Protein AF-A0AAE0NWB4-F1 (afdb_monomer)

Organism: Sordaria brevicollis (NCBI:txid83679)

Structure (mmCIF, N/CA/C/O backbone):
data_AF-A0AAE0NWB4-F1
#
_entry.id   AF-A0AAE0NWB4-F1
#
loop_
_atom_site.group_PDB
_atom_site.id
_atom_site.type_symbol
_atom_site.label_atom_id
_atom_site.label_alt_id
_atom_site.label_comp_id
_atom_site.label_asym_id
_atom_site.label_entity_id
_atom_site.label_seq_id
_atom_site.pdbx_PDB_ins_code
_atom_site.Cartn_x
_atom_site.Cartn_y
_atom_site.Cartn_z
_atom_site.occupancy
_atom_site.B_iso_or_equiv
_atom_site.auth_seq_id
_atom_site.auth_comp_id
_atom_site.auth_asym_id
_atom_site.auth_atom_id
_atom_site.pdbx_PDB_model_num
ATOM 1 N N . MET A 1 1 ? -14.531 -2.945 20.713 1.00 52.50 1 MET A N 1
ATOM 2 C CA . MET A 1 1 ? -14.604 -1.926 19.641 1.00 52.50 1 MET A CA 1
ATOM 3 C C . MET A 1 1 ? -14.242 -2.533 18.294 1.00 52.50 1 MET A C 1
ATOM 5 O O . MET A 1 1 ? -15.159 -2.933 17.596 1.00 52.50 1 MET A O 1
ATOM 9 N N . ALA A 1 2 ? -12.961 -2.788 17.989 1.00 49.50 2 ALA A N 1
ATOM 10 C CA . ALA A 1 2 ? -12.588 -3.610 16.826 1.00 49.50 2 ALA A CA 1
ATOM 11 C C . ALA A 1 2 ? -13.182 -5.037 16.879 1.00 49.50 2 ALA A C 1
ATOM 13 O O . ALA A 1 2 ? -13.389 -5.663 15.852 1.00 49.50 2 ALA A O 1
ATOM 14 N N . SER A 1 3 ? -13.507 -5.540 18.077 1.00 52.91 3 SER A N 1
ATOM 15 C CA . SER A 1 3 ? -14.199 -6.819 18.296 1.00 52.91 3 SER A CA 1
ATOM 16 C C . SER A 1 3 ? -15.668 -6.876 17.879 1.00 52.91 3 SER A C 1
ATOM 18 O O . SER A 1 3 ? -16.227 -7.965 17.897 1.00 52.91 3 SER A O 1
ATOM 20 N N . GLN A 1 4 ? -16.290 -5.742 17.541 1.00 57.44 4 GLN A N 1
ATOM 21 C CA . GLN A 1 4 ? -17.668 -5.704 17.035 1.00 57.44 4 GLN A CA 1
ATOM 22 C C . GLN A 1 4 ? -17.743 -5.751 15.506 1.00 57.44 4 GLN A C 1
ATOM 24 O O . GLN A 1 4 ? -18.832 -5.856 14.951 1.00 57.44 4 GLN A O 1
ATOM 29 N N . LEU A 1 5 ? -16.597 -5.668 14.827 1.00 60.78 5 LEU A N 1
ATOM 30 C CA . LEU A 1 5 ? -16.512 -5.897 13.392 1.00 60.78 5 LEU A CA 1
ATOM 31 C C . LEU A 1 5 ? -16.506 -7.405 13.113 1.00 60.78 5 LEU A C 1
ATOM 33 O O . LEU A 1 5 ? -15.953 -8.165 13.921 1.00 60.78 5 LEU A O 1
ATOM 37 N N . PRO A 1 6 ? -17.056 -7.844 11.967 1.00 69.25 6 PRO A N 1
ATOM 38 C CA . PRO A 1 6 ? -16.911 -9.219 11.522 1.00 69.25 6 PRO A CA 1
ATOM 39 C C . PRO A 1 6 ? -15.422 -9.620 11.521 1.00 69.25 6 PRO A C 1
ATOM 41 O O . PRO A 1 6 ? -14.552 -8.791 11.226 1.00 69.25 6 PRO A O 1
ATOM 44 N N . PRO A 1 7 ? -15.092 -10.873 11.876 1.00 69.56 7 PRO A N 1
ATOM 45 C CA . PRO A 1 7 ? -13.715 -11.288 12.151 1.00 69.56 7 PRO A CA 1
ATOM 46 C C . PRO A 1 7 ? -12.774 -11.093 10.955 1.00 69.56 7 PRO A C 1
ATOM 48 O O . PRO A 1 7 ? -11.600 -10.779 11.147 1.00 69.56 7 PRO A O 1
ATOM 51 N N . PHE A 1 8 ? -13.301 -11.218 9.736 1.00 70.56 8 PHE A N 1
ATOM 52 C CA . PHE A 1 8 ? -12.543 -11.069 8.498 1.00 70.56 8 PHE A CA 1
ATOM 53 C C . PHE A 1 8 ? -12.093 -9.618 8.212 1.00 70.56 8 PHE A C 1
ATOM 55 O O . PHE A 1 8 ? -10.885 -9.379 8.253 1.00 70.56 8 PHE A O 1
ATOM 62 N N . PRO A 1 9 ? -12.982 -8.614 8.029 1.00 69.56 9 PRO A N 1
ATOM 63 C CA . PRO A 1 9 ? -12.566 -7.222 7.822 1.00 69.56 9 PRO A CA 1
ATOM 64 C C . PRO A 1 9 ? -11.753 -6.687 9.004 1.00 69.56 9 PRO A C 1
ATOM 66 O O . PRO A 1 9 ? -10.797 -5.939 8.819 1.00 69.56 9 PRO A O 1
ATOM 69 N N . ARG A 1 10 ? -12.043 -7.137 10.231 1.00 73.25 10 ARG A N 1
ATOM 70 C CA . ARG A 1 10 ? -11.213 -6.799 11.388 1.00 73.25 10 ARG A CA 1
ATOM 71 C C . ARG A 1 10 ? -9.758 -7.216 11.174 1.00 73.25 10 ARG A C 1
ATOM 73 O O . ARG A 1 10 ? -8.869 -6.409 11.420 1.00 73.25 10 ARG A O 1
ATOM 80 N N . PHE A 1 11 ? -9.492 -8.452 10.764 1.00 78.38 11 PHE A N 1
ATOM 81 C CA . PHE A 1 11 ? -8.119 -8.915 10.554 1.00 78.38 11 PHE A CA 1
ATOM 82 C C . PHE A 1 11 ? -7.406 -8.113 9.457 1.00 78.38 11 PHE A C 1
ATOM 84 O O . PHE A 1 11 ? -6.272 -7.676 9.658 1.00 78.38 11 PHE A O 1
ATOM 91 N N . VAL A 1 12 ? -8.094 -7.864 8.342 1.00 77.06 12 VAL A N 1
ATOM 92 C CA . VAL A 1 12 ? -7.541 -7.135 7.196 1.00 77.06 12 VAL A CA 1
ATOM 93 C C . VAL A 1 12 ? -7.131 -5.720 7.600 1.00 77.06 12 VAL A C 1
ATOM 95 O O . VAL A 1 12 ? -5.944 -5.405 7.590 1.00 77.06 12 VAL A O 1
ATOM 98 N N . PHE A 1 13 ? -8.075 -4.907 8.073 1.00 75.56 13 PHE A N 1
ATOM 99 C CA . PHE A 1 13 ? -7.828 -3.484 8.319 1.00 75.56 13 PHE A CA 1
ATOM 100 C C . PHE A 1 13 ? -7.052 -3.206 9.622 1.00 75.56 13 PHE A C 1
ATOM 102 O O . PHE A 1 13 ? -6.405 -2.177 9.770 1.00 75.56 13 PHE A O 1
ATOM 109 N N . THR A 1 14 ? -7.063 -4.120 10.605 1.00 76.50 14 THR A N 1
ATOM 110 C CA . THR A 1 14 ? -6.341 -3.883 11.879 1.00 76.50 14 THR A CA 1
ATOM 111 C C . THR A 1 14 ? -4.957 -4.516 11.957 1.00 76.50 14 THR A C 1
ATOM 113 O O . THR A 1 14 ? -4.182 -4.161 12.849 1.00 76.50 14 THR A O 1
ATOM 116 N N . LYS A 1 15 ? -4.635 -5.479 11.085 1.00 80.06 15 LYS A N 1
ATOM 117 C CA . LYS A 1 15 ? -3.352 -6.199 11.118 1.00 80.06 15 LYS A CA 1
ATOM 118 C C . LYS A 1 15 ? -2.657 -6.216 9.772 1.00 80.06 15 LYS A C 1
ATOM 120 O O . LYS A 1 15 ? -1.499 -5.818 9.706 1.00 80.06 15 LYS A O 1
ATOM 125 N N . PHE A 1 16 ? -3.342 -6.671 8.730 1.00 82.81 16 PHE A N 1
ATOM 126 C CA . PHE A 1 16 ? -2.727 -6.825 7.418 1.00 82.81 16 PHE A CA 1
ATOM 127 C C . PHE A 1 16 ? -2.406 -5.470 6.777 1.00 82.81 16 PHE A C 1
ATOM 129 O O . PHE A 1 16 ? -1.276 -5.238 6.359 1.00 82.81 16 PHE A O 1
ATOM 136 N N . GLU A 1 17 ? -3.367 -4.552 6.778 1.00 82.06 17 GLU A N 1
ATOM 137 C CA . GLU A 1 17 ? -3.231 -3.228 6.176 1.00 82.06 17 GLU A CA 1
ATOM 138 C C . GLU A 1 17 ? -2.108 -2.388 6.817 1.00 82.06 17 GLU A C 1
ATOM 140 O O . GLU A 1 17 ? -1.249 -1.920 6.071 1.00 82.06 17 GLU A O 1
ATOM 145 N N . PRO A 1 18 ? -1.988 -2.246 8.157 1.00 83.56 18 PRO A N 1
ATOM 146 C CA . PRO A 1 18 ? -0.876 -1.493 8.742 1.00 83.56 18 PRO A CA 1
ATOM 147 C C . PRO A 1 18 ? 0.506 -2.038 8.353 1.00 83.56 18 PRO A C 1
ATOM 149 O O . PRO A 1 18 ? 1.446 -1.272 8.144 1.00 83.56 18 PRO A O 1
ATOM 152 N N . ILE A 1 19 ?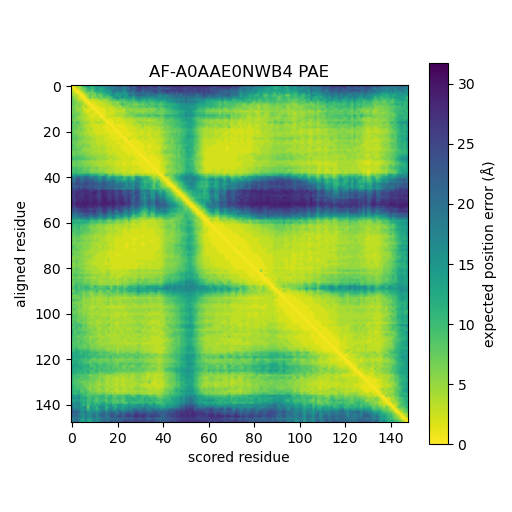 0.633 -3.364 8.234 1.00 86.62 19 ILE A N 1
ATOM 153 C CA . ILE A 1 19 ? 1.873 -4.014 7.791 1.00 86.62 19 ILE A CA 1
ATOM 154 C C . ILE A 1 19 ? 2.109 -3.735 6.304 1.00 86.62 19 ILE A C 1
ATOM 156 O O . ILE A 1 19 ? 3.229 -3.400 5.921 1.00 86.62 19 ILE A O 1
ATOM 160 N N . SER A 1 20 ? 1.062 -3.820 5.481 1.00 85.75 20 SER A N 1
ATOM 161 C CA . SER A 1 20 ? 1.127 -3.514 4.052 1.00 85.75 20 SER A CA 1
ATOM 162 C C . SER A 1 20 ? 1.563 -2.064 3.803 1.00 85.75 20 SER A C 1
ATOM 164 O O . SER A 1 20 ? 2.507 -1.831 3.048 1.00 85.75 20 SER A O 1
ATOM 166 N N . LEU A 1 21 ? 0.999 -1.095 4.529 1.00 87.44 21 LEU A N 1
ATOM 167 C CA . LEU A 1 21 ? 1.359 0.322 4.424 1.00 87.44 21 LEU A CA 1
ATOM 168 C C . LEU A 1 21 ? 2.825 0.586 4.792 1.00 87.44 21 LEU A C 1
ATOM 170 O O . LEU A 1 21 ? 3.516 1.313 4.079 1.00 87.44 21 LEU A O 1
ATOM 174 N N . LEU A 1 22 ? 3.341 -0.048 5.850 1.00 89.56 22 LEU A N 1
ATOM 175 C CA . LEU A 1 22 ? 4.769 0.023 6.186 1.00 89.56 22 LEU A CA 1
ATOM 176 C C . LEU A 1 22 ? 5.644 -0.634 5.111 1.00 89.56 22 LEU A C 1
ATOM 178 O O . LEU A 1 22 ? 6.700 -0.100 4.764 1.00 89.56 22 LEU A O 1
ATOM 182 N N . SER A 1 23 ? 5.193 -1.765 4.563 1.00 87.75 23 SER A N 1
ATOM 183 C CA . SER A 1 23 ? 5.890 -2.473 3.487 1.00 87.75 23 SER A CA 1
ATOM 184 C C . SER A 1 23 ? 5.910 -1.692 2.172 1.00 87.75 23 SER A C 1
ATOM 186 O O . SER A 1 23 ? 6.858 -1.841 1.415 1.00 87.75 23 SER A O 1
ATOM 188 N N . GLY A 1 24 ? 4.920 -0.831 1.912 1.00 85.69 24 GLY A N 1
ATOM 189 C CA . GLY A 1 24 ? 4.920 0.102 0.786 1.00 85.69 24 GLY A CA 1
ATOM 190 C C . GLY A 1 24 ? 5.769 1.345 1.061 1.00 85.69 24 GLY A C 1
ATOM 191 O O . GLY A 1 24 ? 6.521 1.789 0.197 1.00 85.69 24 GLY A O 1
ATOM 192 N N . PHE A 1 25 ? 5.700 1.887 2.279 1.00 91.44 25 PHE A N 1
ATOM 193 C CA . PHE A 1 25 ? 6.430 3.087 2.693 1.00 91.44 25 PHE A CA 1
ATOM 194 C C . PHE A 1 25 ? 7.953 2.919 2.633 1.00 91.44 25 PHE A C 1
ATOM 196 O O . PHE A 1 25 ? 8.639 3.728 2.004 1.00 91.44 25 PHE A O 1
ATOM 203 N N . LEU A 1 26 ? 8.492 1.884 3.286 1.00 93.19 26 LEU A N 1
ATOM 204 C CA . LEU A 1 26 ? 9.938 1.697 3.438 1.00 93.19 26 LEU A CA 1
ATOM 205 C C . LEU A 1 26 ? 10.687 1.611 2.095 1.00 93.19 26 LEU A C 1
ATOM 207 O O . LEU A 1 26 ? 11.619 2.393 1.894 1.00 93.19 26 LEU A O 1
ATOM 211 N N . PRO A 1 27 ? 10.318 0.726 1.150 1.00 89.94 27 PRO A N 1
ATOM 212 C CA . PRO A 1 27 ? 11.003 0.648 -0.133 1.00 89.94 27 PRO A CA 1
ATOM 213 C C . PRO A 1 27 ? 10.736 1.868 -1.018 1.00 89.94 27 PRO A C 1
ATOM 215 O O . PRO A 1 27 ? 11.652 2.286 -1.719 1.00 89.94 27 PRO A O 1
ATOM 218 N N . ALA A 1 28 ? 9.555 2.497 -0.957 1.00 90.88 28 ALA A N 1
ATOM 219 C CA . ALA A 1 28 ? 9.291 3.732 -1.700 1.00 90.88 28 ALA A CA 1
ATOM 220 C C . ALA A 1 28 ? 10.190 4.894 -1.236 1.00 90.88 28 ALA A C 1
ATOM 222 O O . ALA A 1 28 ? 10.630 5.711 -2.049 1.00 90.88 28 ALA A O 1
ATOM 223 N N . LEU A 1 29 ? 10.505 4.957 0.063 1.00 92.81 29 LEU A N 1
ATOM 224 C CA . LEU A 1 29 ? 11.369 5.990 0.627 1.00 92.81 29 LEU A CA 1
ATOM 225 C C . LEU A 1 29 ? 12.863 5.690 0.429 1.00 92.81 29 LEU A C 1
ATOM 227 O O . LEU A 1 29 ? 13.635 6.597 0.109 1.00 92.81 29 LEU A O 1
ATOM 231 N N . LEU A 1 30 ? 13.284 4.443 0.644 1.00 92.19 30 LEU A N 1
ATOM 232 C CA . LEU A 1 30 ? 14.698 4.053 0.635 1.00 92.19 30 LEU A CA 1
ATOM 233 C C . LEU A 1 30 ? 15.207 3.706 -0.770 1.00 92.19 30 LEU A C 1
ATOM 235 O O . LEU A 1 30 ? 16.342 4.042 -1.104 1.00 92.19 30 LEU A O 1
ATOM 239 N N . PHE A 1 31 ? 14.366 3.094 -1.606 1.00 90.12 31 PHE A N 1
ATOM 240 C CA . PHE A 1 31 ? 14.729 2.557 -2.921 1.00 90.12 31 PHE A CA 1
ATOM 241 C C . PHE A 1 31 ? 13.722 2.987 -4.008 1.00 90.12 31 PHE A C 1
ATOM 243 O O . PHE A 1 31 ? 13.069 2.139 -4.622 1.00 90.12 31 PHE A O 1
ATOM 250 N N . PRO A 1 32 ? 13.590 4.300 -4.288 1.00 88.62 32 PRO A N 1
ATOM 251 C CA . PRO A 1 32 ? 12.557 4.820 -5.184 1.00 88.62 32 PRO A CA 1
ATOM 252 C C . PRO A 1 32 ? 12.682 4.297 -6.618 1.00 88.62 32 PRO A C 1
ATOM 254 O O . PRO A 1 32 ? 11.664 4.052 -7.255 1.00 88.62 32 PRO A O 1
ATOM 257 N N . ASP A 1 33 ? 13.899 4.083 -7.126 1.00 87.38 33 ASP A N 1
ATOM 258 C CA . ASP A 1 33 ? 14.108 3.551 -8.478 1.00 87.38 33 ASP A CA 1
ATOM 259 C C . ASP A 1 33 ? 13.583 2.113 -8.606 1.00 87.38 33 ASP A C 1
ATOM 261 O O . ASP A 1 33 ? 12.843 1.790 -9.536 1.0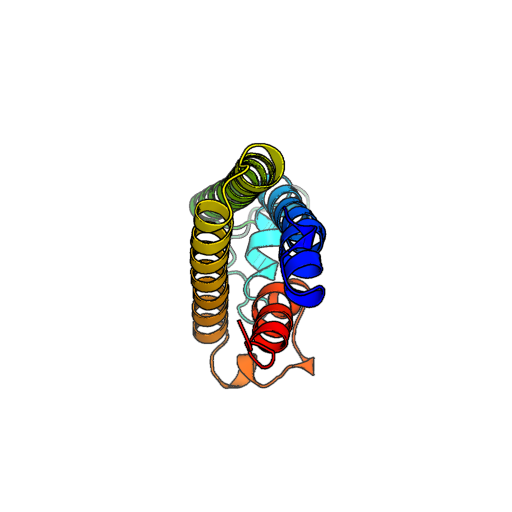0 87.38 33 ASP A O 1
ATOM 265 N N . TRP A 1 34 ? 13.902 1.260 -7.627 1.00 86.38 34 TRP A N 1
ATOM 266 C CA . TRP A 1 34 ? 13.383 -0.105 -7.574 1.00 86.38 34 TRP A CA 1
ATOM 267 C C . TRP A 1 34 ? 11.862 -0.107 -7.416 1.00 86.38 34 TRP A C 1
ATOM 269 O O . TRP A 1 34 ? 11.171 -0.784 -8.170 1.00 86.38 34 TRP A O 1
ATOM 279 N N . PHE A 1 35 ? 11.332 0.692 -6.488 1.00 88.69 35 PHE A N 1
ATOM 280 C CA . PHE A 1 35 ? 9.898 0.741 -6.215 1.00 88.69 35 PHE A CA 1
ATOM 281 C C . PHE A 1 35 ? 9.098 1.220 -7.430 1.00 88.69 35 PHE A C 1
ATOM 283 O O . PHE A 1 35 ? 8.091 0.612 -7.776 1.00 88.69 35 PHE A O 1
ATOM 290 N N . THR A 1 36 ? 9.582 2.257 -8.122 1.00 88.94 36 THR A N 1
ATOM 291 C CA . THR A 1 36 ? 8.971 2.767 -9.362 1.00 88.94 36 THR A CA 1
ATOM 292 C C . THR A 1 36 ? 8.945 1.689 -10.440 1.00 88.94 36 THR A C 1
ATOM 294 O O . THR A 1 36 ? 7.925 1.495 -11.092 1.00 88.94 36 THR A O 1
ATOM 297 N N . HIS A 1 37 ? 10.038 0.936 -10.589 1.00 85.88 37 HIS A N 1
ATOM 298 C CA . HIS A 1 37 ? 10.099 -0.166 -11.544 1.00 85.88 37 HIS A CA 1
ATOM 299 C C . HIS A 1 37 ? 9.108 -1.291 -11.221 1.00 85.88 37 HIS A C 1
ATOM 301 O O . HIS A 1 37 ? 8.509 -1.866 -12.126 1.00 85.88 37 HIS A O 1
ATOM 307 N N . GLN A 1 38 ? 8.912 -1.597 -9.937 1.00 86.38 38 GLN A N 1
ATOM 308 C CA . GLN A 1 38 ? 7.988 -2.648 -9.518 1.00 86.38 38 GLN A CA 1
ATOM 309 C C . GLN A 1 38 ? 6.511 -2.291 -9.744 1.00 86.38 38 GLN A C 1
ATOM 311 O O . GLN A 1 38 ? 5.706 -3.216 -9.811 1.00 86.38 38 GLN A O 1
ATOM 316 N N . GLN A 1 39 ? 6.145 -1.008 -9.890 1.00 85.19 39 GLN A N 1
ATOM 317 C CA . GLN A 1 39 ? 4.754 -0.601 -10.149 1.00 85.19 39 GLN A CA 1
ATOM 318 C C . GLN A 1 39 ? 4.232 -1.132 -11.493 1.00 85.19 39 GLN A C 1
ATOM 320 O O . GLN A 1 39 ? 3.089 -1.571 -11.573 1.00 85.19 39 GLN A O 1
ATOM 325 N N . LEU A 1 40 ? 5.068 -1.118 -12.538 1.00 76.50 40 LEU A N 1
ATOM 326 C CA . LEU A 1 40 ? 4.729 -1.589 -13.883 1.00 76.50 40 LEU A CA 1
ATOM 327 C C . LEU A 1 40 ? 5.931 -2.300 -14.524 1.00 76.50 40 LEU A C 1
ATOM 329 O O . LEU A 1 40 ? 6.629 -1.738 -15.368 1.00 76.50 40 LEU A O 1
ATOM 333 N N . LEU A 1 41 ? 6.160 -3.564 -14.161 1.00 67.44 41 LEU A N 1
ATOM 334 C CA . LEU A 1 41 ? 7.254 -4.366 -14.736 1.00 67.44 41 LEU A CA 1
ATOM 335 C C . LEU A 1 41 ? 7.159 -4.545 -16.256 1.00 67.44 41 LEU A C 1
ATOM 337 O O . LEU A 1 41 ? 8.185 -4.697 -16.913 1.00 67.44 41 LEU A O 1
ATOM 341 N N . SER A 1 42 ? 5.946 -4.521 -16.815 1.00 60.44 42 SER A N 1
ATOM 342 C CA . SER A 1 42 ? 5.701 -4.722 -18.248 1.00 60.44 42 SER A CA 1
ATOM 343 C C . SER A 1 42 ? 6.195 -3.564 -19.121 1.00 60.44 42 SER A C 1
ATOM 345 O O . SER A 1 42 ? 6.234 -3.701 -20.341 1.00 60.44 42 SER A O 1
ATOM 347 N N . HIS A 1 43 ? 6.571 -2.429 -18.521 1.00 56.81 43 HIS A N 1
ATOM 348 C CA . HIS A 1 43 ? 7.095 -1.278 -19.245 1.00 56.81 43 HIS A CA 1
ATOM 349 C C . HIS A 1 43 ? 8.608 -1.173 -19.021 1.00 56.81 43 HIS A C 1
ATOM 351 O O . HIS A 1 43 ? 9.049 -0.971 -17.884 1.00 56.81 43 HIS A O 1
ATOM 357 N N . PRO A 1 44 ? 9.432 -1.308 -20.080 1.00 56.88 44 PRO A N 1
ATOM 358 C CA . PRO A 1 44 ? 10.863 -1.120 -19.938 1.00 56.88 44 PRO A CA 1
ATOM 359 C C . PRO A 1 44 ? 11.129 0.304 -19.434 1.00 56.88 44 PRO A C 1
ATOM 361 O O . PRO A 1 44 ? 10.491 1.247 -19.911 1.00 56.88 44 PRO A O 1
ATOM 364 N N . PRO A 1 45 ? 12.055 0.488 -18.477 1.00 58.31 45 PRO A N 1
ATOM 365 C CA . PRO A 1 45 ? 12.453 1.820 -18.050 1.00 58.31 45 PRO A CA 1
ATOM 366 C C . PRO A 1 45 ? 12.883 2.628 -19.276 1.00 58.31 45 PRO A C 1
ATOM 368 O O . PRO A 1 45 ? 13.757 2.202 -20.033 1.00 58.31 45 PRO A O 1
ATOM 371 N N . SER A 1 46 ? 12.274 3.798 -19.464 1.00 52.56 46 SER A N 1
ATOM 372 C CA . SER A 1 46 ? 12.684 4.794 -20.454 1.00 52.56 46 SER A CA 1
ATOM 373 C C . SER A 1 46 ? 14.066 5.326 -20.054 1.00 52.56 46 SER A C 1
ATOM 375 O O . SER A 1 46 ? 14.184 6.344 -19.377 1.00 52.56 46 SER A O 1
ATOM 377 N N . PHE A 1 47 ? 15.122 4.565 -20.335 1.00 54.84 47 PHE A N 1
ATOM 378 C CA . PHE A 1 47 ? 16.466 4.838 -19.835 1.00 54.84 47 PHE A CA 1
ATOM 379 C C . PHE A 1 47 ? 17.024 6.175 -20.340 1.00 54.84 47 PHE A C 1
ATOM 381 O O . PHE A 1 47 ? 17.030 6.443 -21.540 1.00 54.84 47 PHE A O 1
ATOM 388 N N . SER A 1 48 ? 17.646 6.908 -19.412 1.00 51.47 48 SER A N 1
ATOM 389 C CA . SER A 1 48 ? 18.805 7.768 -19.669 1.00 51.47 48 SER A CA 1
ATOM 390 C C . SER A 1 48 ? 20.026 7.134 -18.996 1.00 51.47 48 SER A C 1
ATOM 392 O O . SER A 1 48 ? 20.007 6.854 -17.797 1.00 51.47 48 SER A O 1
ATOM 394 N N . PHE A 1 49 ? 21.084 6.882 -19.769 1.00 52.66 49 PHE A N 1
ATOM 395 C CA . PHE A 1 49 ? 22.347 6.309 -19.295 1.00 52.66 49 PHE A CA 1
ATOM 396 C C . PHE A 1 49 ? 23.134 7.323 -18.447 1.00 52.66 49 PHE A C 1
ATOM 398 O O . PHE A 1 49 ? 23.421 8.424 -18.912 1.00 52.66 49 PHE A O 1
ATOM 405 N N . SER A 1 50 ? 23.544 6.940 -17.233 1.00 49.56 50 SER A N 1
ATOM 406 C CA . SER A 1 50 ? 24.529 7.685 -16.434 1.00 49.56 50 SER A CA 1
ATOM 407 C C . SER A 1 50 ? 25.724 6.787 -16.130 1.00 49.56 50 SER A C 1
ATOM 409 O O . SER A 1 50 ? 25.703 6.002 -15.183 1.00 49.56 50 SER A O 1
ATOM 411 N N . THR A 1 51 ? 26.776 6.897 -16.938 1.00 47.94 51 THR A N 1
ATOM 412 C CA . THR A 1 51 ? 28.014 6.128 -16.788 1.00 47.94 51 THR A CA 1
ATOM 413 C C . THR A 1 51 ? 28.897 6.757 -15.712 1.00 47.94 51 THR A C 1
ATOM 415 O O . THR A 1 51 ? 29.572 7.753 -15.954 1.00 47.94 51 THR A O 1
ATOM 418 N N . SER A 1 52 ? 28.941 6.157 -14.525 1.00 48.72 52 SER A N 1
ATOM 419 C CA . SER A 1 52 ? 30.078 6.313 -13.617 1.00 48.72 52 SER A CA 1
ATOM 420 C C . SER A 1 52 ? 30.440 4.928 -13.084 1.00 48.72 52 SER A C 1
ATOM 422 O O . SER A 1 52 ? 29.661 4.316 -12.362 1.00 48.72 52 SER A O 1
ATOM 424 N N . ALA A 1 53 ? 31.594 4.412 -13.518 1.00 52.50 53 ALA A N 1
ATOM 425 C CA . ALA A 1 53 ? 32.206 3.154 -13.071 1.00 52.50 53 ALA A CA 1
ATOM 426 C C . ALA A 1 53 ? 31.520 1.818 -13.464 1.00 52.50 53 ALA A C 1
ATOM 428 O O . ALA A 1 53 ? 31.331 0.939 -12.627 1.00 52.50 53 ALA A O 1
ATOM 429 N N . GLY A 1 54 ? 31.205 1.618 -14.753 1.00 51.25 54 GLY A N 1
ATOM 430 C CA . GLY A 1 54 ? 31.061 0.273 -15.354 1.00 51.25 54 GLY A CA 1
ATOM 431 C C . GLY A 1 54 ? 29.897 -0.608 -14.872 1.00 51.25 54 GLY A C 1
ATOM 432 O O . GLY A 1 54 ? 29.758 -1.733 -15.344 1.00 51.25 54 GLY A O 1
ATOM 433 N N . THR A 1 55 ? 29.045 -0.106 -13.979 1.00 49.19 55 THR A N 1
ATOM 434 C CA . THR A 1 55 ? 27.879 -0.819 -13.448 1.00 49.19 55 THR A CA 1
ATOM 435 C C . THR A 1 55 ? 26.614 -0.175 -14.010 1.00 49.19 55 THR A C 1
ATOM 437 O O . THR A 1 55 ? 26.378 1.015 -13.809 1.00 49.19 55 THR A O 1
ATOM 440 N N . LEU A 1 56 ? 25.808 -0.942 -14.749 1.00 54.62 56 LEU A N 1
ATOM 441 C CA . LEU A 1 56 ? 24.513 -0.501 -15.279 1.00 54.62 56 LEU A CA 1
ATOM 442 C C . LEU A 1 56 ? 23.528 -0.306 -14.116 1.00 54.62 56 LEU A C 1
ATOM 444 O O . LEU A 1 56 ? 23.009 -1.277 -13.574 1.00 54.62 56 LEU A O 1
ATOM 448 N N . ILE A 1 57 ? 23.280 0.946 -13.726 1.00 57.81 57 ILE A N 1
ATOM 449 C CA . ILE A 1 57 ? 22.251 1.301 -12.741 1.00 57.81 57 ILE A CA 1
ATOM 450 C C . ILE A 1 57 ? 21.082 1.952 -13.484 1.00 57.81 57 ILE A C 1
ATOM 452 O O . ILE A 1 57 ? 21.237 3.009 -14.097 1.00 57.81 57 ILE A O 1
ATOM 456 N N . THR A 1 58 ? 19.903 1.332 -13.418 1.00 65.06 58 THR A N 1
ATOM 457 C CA . THR A 1 58 ? 18.644 1.937 -13.869 1.00 65.06 58 THR A CA 1
ATOM 458 C C . THR A 1 58 ? 18.268 3.064 -12.923 1.00 65.06 58 THR A C 1
ATOM 460 O O . THR A 1 58 ? 17.915 2.811 -11.772 1.00 65.06 58 THR A O 1
ATOM 463 N N . LYS A 1 59 ? 18.343 4.308 -13.397 1.00 73.19 59 LYS A N 1
ATOM 464 C CA . LYS A 1 59 ? 17.955 5.486 -12.622 1.00 73.19 59 LYS A CA 1
ATOM 465 C C . LYS A 1 59 ? 16.805 6.203 -13.315 1.00 73.19 59 LYS A C 1
ATOM 467 O O . LYS A 1 59 ? 16.944 6.626 -14.461 1.00 73.19 59 LYS A O 1
ATOM 472 N N . TYR A 1 60 ? 15.682 6.349 -12.620 1.00 80.38 60 TYR A N 1
ATOM 473 C CA . TYR A 1 60 ? 14.533 7.099 -13.118 1.00 80.38 60 TYR A CA 1
ATOM 474 C C . TYR A 1 60 ? 14.777 8.610 -12.985 1.00 80.38 60 TYR A C 1
ATOM 476 O O . TYR A 1 60 ? 15.580 9.031 -12.142 1.00 80.38 60 TYR A O 1
ATOM 484 N N . PRO A 1 61 ? 14.090 9.453 -13.780 1.00 85.12 61 PRO A N 1
ATOM 485 C CA . PRO A 1 61 ? 14.165 10.904 -13.645 1.00 85.12 61 PRO A CA 1
ATOM 486 C C . PRO A 1 61 ? 13.876 11.368 -12.214 1.00 85.12 61 PRO A C 1
ATOM 488 O O . PRO A 1 61 ? 13.049 10.779 -11.516 1.00 85.12 61 PRO A O 1
ATOM 491 N N . LEU A 1 62 ? 14.518 12.463 -11.788 1.00 85.38 62 LEU A N 1
ATOM 492 C CA . LEU A 1 62 ? 14.382 12.984 -10.421 1.00 85.38 62 LEU A CA 1
ATOM 493 C C . LEU A 1 62 ? 12.914 13.232 -10.039 1.00 85.38 62 LEU A C 1
ATOM 495 O O . LEU A 1 62 ? 12.520 12.906 -8.926 1.00 85.38 62 LEU A O 1
ATOM 499 N N . ALA A 1 63 ? 12.099 13.727 -10.978 1.00 87.88 63 ALA A N 1
ATOM 500 C CA . ALA A 1 63 ? 10.667 13.929 -10.771 1.00 87.88 63 ALA A CA 1
ATOM 501 C C . ALA A 1 63 ? 9.946 12.630 -10.364 1.00 87.88 63 ALA A C 1
ATOM 503 O O . ALA A 1 63 ? 9.244 12.619 -9.357 1.00 87.88 63 ALA A O 1
ATOM 504 N N . SER A 1 64 ? 10.184 11.520 -11.074 1.00 88.00 64 SER A N 1
ATOM 505 C CA . SER A 1 64 ? 9.609 10.209 -10.744 1.00 88.00 64 SER A CA 1
ATOM 506 C C . SER A 1 64 ? 10.069 9.721 -9.371 1.00 88.00 64 SER A C 1
ATOM 508 O O . SER A 1 64 ? 9.256 9.250 -8.582 1.00 88.00 64 SER A O 1
ATOM 510 N N . GLN A 1 65 ? 11.353 9.897 -9.038 1.00 87.88 65 GLN A N 1
ATOM 511 C CA . GLN A 1 65 ? 11.869 9.528 -7.716 1.00 87.88 65 GLN A CA 1
ATOM 512 C C . GLN A 1 65 ? 11.209 10.338 -6.594 1.00 87.88 65 GLN A C 1
ATOM 514 O O . GLN A 1 65 ? 10.877 9.788 -5.542 1.00 87.88 65 GLN A O 1
ATOM 519 N N . THR A 1 66 ? 11.004 11.640 -6.807 1.00 91.56 66 THR A N 1
ATOM 520 C CA . THR A 1 66 ? 10.321 12.515 -5.851 1.00 91.56 66 THR A CA 1
ATOM 521 C C . THR A 1 66 ? 8.863 12.104 -5.673 1.00 91.56 66 THR A C 1
ATOM 523 O O . THR A 1 66 ? 8.424 11.967 -4.533 1.00 91.56 66 THR A O 1
AT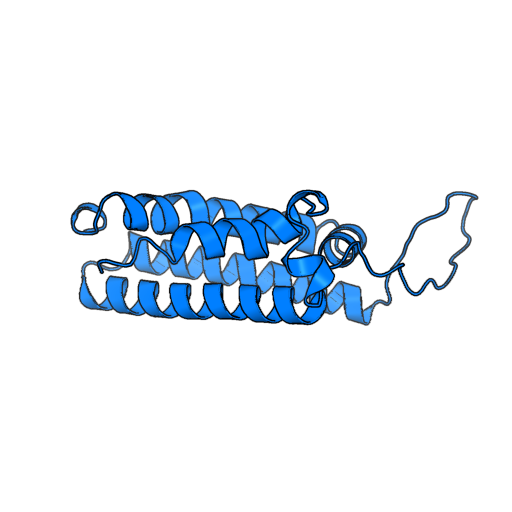OM 526 N N . THR A 1 67 ? 8.131 11.841 -6.758 1.00 93.06 67 THR A N 1
ATOM 527 C CA . THR A 1 67 ? 6.737 11.377 -6.693 1.00 93.06 67 THR A CA 1
ATOM 528 C C . THR A 1 67 ? 6.625 10.032 -5.975 1.00 93.06 67 THR A C 1
ATOM 530 O O . THR A 1 67 ? 5.771 9.881 -5.106 1.00 93.06 67 THR A O 1
ATOM 533 N N . THR A 1 68 ? 7.528 9.085 -6.237 1.00 92.62 68 THR A N 1
ATOM 534 C CA . THR A 1 68 ? 7.555 7.790 -5.537 1.00 92.62 68 THR A CA 1
ATOM 535 C C . THR A 1 68 ? 7.807 7.948 -4.037 1.00 92.62 68 THR A C 1
ATOM 537 O O . THR A 1 68 ? 7.139 7.314 -3.221 1.00 92.62 68 THR A O 1
ATOM 540 N N . ARG A 1 69 ? 8.708 8.850 -3.632 1.00 92.69 69 ARG A N 1
ATOM 541 C CA . ARG A 1 69 ? 8.926 9.160 -2.209 1.00 92.69 69 ARG A CA 1
ATOM 542 C C . ARG A 1 69 ? 7.714 9.838 -1.568 1.00 92.69 69 ARG A C 1
ATOM 544 O O . ARG A 1 69 ? 7.395 9.538 -0.420 1.00 92.69 69 ARG A O 1
ATOM 551 N N . GLN A 1 70 ? 7.037 10.732 -2.290 1.00 94.88 70 GLN A N 1
ATOM 552 C CA . GLN A 1 70 ? 5.796 11.360 -1.826 1.00 94.88 70 GLN A CA 1
ATOM 553 C C . GLN A 1 70 ? 4.686 10.322 -1.640 1.00 94.88 70 GLN A C 1
ATOM 555 O O . GLN A 1 70 ? 4.015 10.342 -0.612 1.00 94.88 70 GLN A O 1
ATOM 560 N N . LEU A 1 71 ? 4.548 9.375 -2.571 1.00 92.44 71 LEU A N 1
ATOM 561 C CA . LEU A 1 71 ? 3.634 8.240 -2.447 1.00 92.44 71 LEU A CA 1
ATOM 562 C C . LEU A 1 71 ? 3.954 7.398 -1.203 1.00 92.44 71 LEU A C 1
ATOM 564 O O . LEU A 1 71 ? 3.061 7.120 -0.407 1.00 92.44 71 LEU A O 1
ATOM 568 N N . GLY A 1 72 ? 5.233 7.082 -0.972 1.00 92.62 72 GLY A N 1
ATOM 569 C CA . GLY A 1 72 ? 5.674 6.423 0.258 1.00 92.62 72 GLY A CA 1
ATOM 570 C C . GLY A 1 72 ? 5.243 7.189 1.513 1.00 92.62 72 GLY A C 1
ATOM 571 O O . GLY A 1 72 ? 4.663 6.609 2.429 1.00 92.62 72 GLY A O 1
ATOM 572 N N . ASN A 1 73 ? 5.457 8.506 1.546 1.00 94.31 73 ASN A N 1
ATOM 573 C CA . ASN A 1 73 ? 5.025 9.347 2.663 1.00 94.31 73 ASN A CA 1
ATOM 574 C C . ASN A 1 73 ? 3.499 9.313 2.880 1.00 94.31 73 ASN A C 1
ATOM 576 O O . ASN A 1 73 ? 3.047 9.313 4.023 1.00 94.31 73 ASN A O 1
ATOM 580 N N . MET A 1 74 ? 2.704 9.227 1.808 1.00 94.00 74 MET A N 1
ATOM 581 C CA . MET A 1 74 ? 1.250 9.061 1.911 1.00 94.00 74 MET A CA 1
ATOM 582 C C . MET A 1 74 ? 0.862 7.709 2.526 1.00 94.00 74 MET A C 1
ATOM 584 O O . MET A 1 74 ? -0.058 7.670 3.341 1.00 94.00 74 MET A O 1
ATOM 588 N N . TYR A 1 75 ? 1.584 6.621 2.231 1.00 91.75 75 TYR A N 1
ATOM 589 C CA . TYR A 1 75 ? 1.368 5.331 2.904 1.00 91.75 75 TYR A CA 1
ATOM 590 C C . TYR A 1 75 ? 1.658 5.405 4.404 1.00 91.75 75 TYR A C 1
ATOM 592 O O . TYR A 1 75 ? 0.897 4.875 5.214 1.00 91.75 75 TYR A O 1
ATOM 600 N N . PHE A 1 76 ? 2.716 6.117 4.797 1.00 92.06 76 PHE A N 1
ATOM 601 C CA . PHE A 1 76 ? 3.017 6.334 6.210 1.00 92.06 76 PHE A CA 1
ATOM 602 C C . PHE A 1 76 ? 1.958 7.198 6.908 1.00 92.06 76 PHE A C 1
ATOM 604 O O . PHE A 1 76 ? 1.545 6.886 8.024 1.00 92.06 76 PHE A O 1
ATOM 611 N N . LEU A 1 77 ? 1.462 8.245 6.242 1.00 93.50 77 LEU A N 1
ATOM 612 C CA . LEU A 1 77 ? 0.346 9.044 6.748 1.00 93.50 77 LEU A CA 1
ATOM 613 C C . LEU A 1 77 ? -0.908 8.181 6.949 1.00 93.50 77 LEU A C 1
ATOM 615 O O . LEU A 1 77 ? -1.515 8.247 8.015 1.00 93.50 77 LEU A O 1
ATOM 619 N N . ALA A 1 78 ? -1.272 7.351 5.968 1.00 90.88 78 ALA A N 1
ATOM 620 C CA . ALA A 1 78 ? -2.409 6.437 6.074 1.00 90.88 78 ALA A CA 1
ATOM 621 C C . ALA A 1 78 ? -2.247 5.466 7.254 1.00 90.88 78 ALA A C 1
ATOM 623 O O . ALA A 1 78 ? -3.195 5.261 8.012 1.00 90.88 78 ALA A O 1
ATOM 624 N N . PHE A 1 79 ? -1.031 4.954 7.480 1.00 90.56 79 PHE A N 1
ATOM 625 C CA . PHE A 1 79 ? -0.711 4.119 8.639 1.00 90.56 79 PHE A CA 1
ATOM 626 C C . PHE A 1 79 ? -0.945 4.868 9.958 1.00 90.56 79 PHE A C 1
ATOM 628 O O . PHE A 1 79 ? -1.612 4.348 10.853 1.00 90.56 79 PHE A O 1
ATOM 635 N N . LEU A 1 80 ? -0.448 6.103 10.079 1.00 90.88 80 LEU A N 1
ATOM 636 C CA . LEU A 1 80 ? -0.642 6.9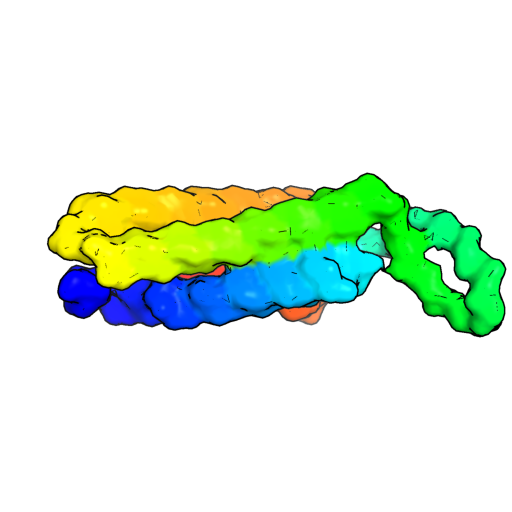22 11.278 1.00 90.88 80 LEU A CA 1
ATOM 637 C C . LEU A 1 80 ? -2.114 7.262 11.517 1.00 90.88 80 LEU A C 1
ATOM 639 O O . LEU A 1 80 ? -2.565 7.214 12.660 1.00 90.88 80 LEU A O 1
ATOM 643 N N . VAL A 1 81 ? -2.872 7.573 10.462 1.00 91.00 81 VAL A N 1
ATOM 644 C CA . VAL A 1 81 ? -4.317 7.817 10.556 1.00 91.00 81 VAL A CA 1
ATOM 645 C C . VAL A 1 81 ? -5.040 6.549 11.001 1.00 91.00 81 VAL A C 1
ATOM 647 O O . VAL A 1 81 ? -5.877 6.628 11.895 1.00 91.00 81 VAL A O 1
ATOM 650 N N . GLY A 1 82 ? -4.692 5.381 10.459 1.00 86.19 82 GLY A N 1
ATOM 651 C CA . GLY A 1 82 ? -5.292 4.110 10.859 1.00 86.19 82 GLY A CA 1
ATOM 652 C C . GLY A 1 82 ? -5.015 3.753 12.306 1.00 86.19 82 GLY A C 1
ATOM 653 O O . GLY A 1 82 ? -5.944 3.448 13.054 1.00 86.19 82 GLY A O 1
ATOM 654 N N . VAL A 1 83 ? -3.764 3.882 12.748 1.00 86.69 83 VAL A N 1
ATOM 655 C CA . VAL A 1 83 ? -3.408 3.708 14.161 1.00 86.69 83 VAL A CA 1
ATOM 656 C C . VAL A 1 83 ? -4.141 4.738 15.025 1.00 86.69 83 VAL A C 1
ATOM 658 O O . VAL A 1 83 ? -4.744 4.380 16.032 1.00 86.69 83 VAL A O 1
ATOM 661 N N . GLY A 1 84 ? -4.167 6.005 14.613 1.00 86.19 84 GLY A N 1
ATOM 662 C CA . GLY A 1 84 ? -4.885 7.063 15.311 1.00 86.19 84 GLY A CA 1
ATOM 663 C C . GLY A 1 84 ? -6.364 6.725 15.485 1.00 86.19 84 GLY A C 1
ATOM 664 O O . GLY A 1 84 ? -6.847 6.651 16.609 1.00 86.19 84 GLY A O 1
ATOM 665 N N . VAL A 1 85 ? -7.088 6.455 14.403 1.00 86.38 85 VAL A N 1
ATOM 666 C CA . VAL A 1 85 ? -8.536 6.204 14.433 1.00 86.38 85 VAL A CA 1
ATOM 667 C C . VAL A 1 85 ? -8.871 4.903 15.166 1.00 86.38 85 VAL A C 1
ATOM 669 O O . VAL A 1 85 ? -9.747 4.908 16.030 1.00 86.38 85 VAL A O 1
ATOM 672 N N . LEU A 1 86 ? -8.170 3.802 14.875 1.00 81.50 86 LEU A N 1
ATOM 673 C CA . LEU A 1 86 ? -8.476 2.484 15.444 1.00 81.50 86 LEU A CA 1
ATOM 674 C C . LEU A 1 86 ? -8.138 2.375 16.935 1.00 81.50 86 LEU A C 1
ATOM 676 O O . LEU A 1 86 ? -8.798 1.607 17.639 1.00 81.50 86 LEU A O 1
ATOM 680 N N . TYR A 1 87 ? -7.130 3.111 17.416 1.00 80.31 87 TYR A N 1
ATOM 681 C CA . TYR A 1 87 ? -6.701 3.056 18.816 1.00 80.31 87 TYR A CA 1
ATOM 682 C C . TYR A 1 87 ? -7.194 4.229 19.674 1.00 80.31 87 TYR A C 1
ATOM 684 O O . TYR A 1 87 ? -7.219 4.079 20.894 1.00 80.31 87 TYR A O 1
ATOM 692 N N . SER A 1 88 ? -7.610 5.362 19.091 1.00 82.81 88 SER A N 1
ATOM 693 C CA . SER A 1 88 ? -8.139 6.506 19.860 1.00 82.81 88 SER A CA 1
ATOM 694 C C . SER A 1 88 ? -9.664 6.624 19.853 1.00 82.81 88 SER A C 1
ATOM 696 O O . SER A 1 88 ? -10.225 7.188 20.791 1.00 82.81 88 SER A O 1
ATOM 698 N N . SER A 1 89 ? -10.360 6.102 18.835 1.00 81.00 89 SER A N 1
ATOM 699 C CA . SER A 1 89 ? -11.810 6.275 18.730 1.00 81.00 89 SER A CA 1
ATOM 700 C C . SER A 1 89 ? -12.589 5.176 19.454 1.00 81.00 89 SER A C 1
ATOM 702 O O . SER A 1 89 ? -12.438 3.983 19.181 1.00 81.00 89 SER A O 1
ATOM 704 N N . SER A 1 90 ? -13.495 5.588 20.342 1.00 76.19 90 SER A N 1
ATOM 705 C CA . SER A 1 90 ? -14.497 4.725 20.980 1.00 76.19 90 SER A CA 1
ATOM 706 C C . SER A 1 90 ? -15.841 4.718 20.246 1.00 76.19 90 SER A C 1
ATOM 708 O O . SER A 1 90 ? -16.788 4.102 20.724 1.00 76.19 90 SER A O 1
ATOM 710 N N . GLU A 1 91 ? -15.948 5.377 19.090 1.00 83.88 91 GLU A N 1
ATOM 711 C CA . GLU A 1 91 ? -17.204 5.532 18.357 1.00 83.88 91 GLU A CA 1
ATOM 712 C C . GLU A 1 91 ? -17.246 4.624 17.126 1.00 83.88 91 GLU A C 1
ATOM 714 O O . GLU A 1 91 ? -16.506 4.810 16.157 1.00 83.88 91 GLU A O 1
ATOM 719 N N . ILE A 1 92 ? -18.165 3.652 17.115 1.00 80.69 92 ILE A N 1
ATOM 720 C CA . ILE A 1 92 ? -18.266 2.680 16.012 1.00 80.69 92 ILE A CA 1
ATOM 721 C C . ILE A 1 92 ? -18.610 3.345 14.673 1.00 80.69 92 ILE A C 1
ATOM 723 O O . ILE A 1 92 ? -18.186 2.868 13.623 1.00 80.69 92 ILE A O 1
ATOM 727 N N . LYS A 1 93 ? -19.345 4.466 14.695 1.00 84.50 93 LYS A N 1
ATOM 728 C CA . LYS A 1 93 ? -19.671 5.235 13.486 1.00 84.50 93 LYS A CA 1
ATOM 729 C C . LYS A 1 93 ? -18.412 5.793 12.822 1.00 84.50 93 LYS A C 1
ATOM 731 O O . LYS A 1 93 ? -18.294 5.704 11.607 1.00 84.50 93 LYS A O 1
ATOM 736 N N . VAL A 1 94 ? -17.463 6.299 13.612 1.00 86.00 94 VAL A N 1
ATOM 737 C CA . VAL A 1 94 ? -16.189 6.837 13.109 1.00 86.00 94 VAL A CA 1
ATOM 738 C C . VAL A 1 94 ? -15.360 5.723 12.476 1.00 86.00 94 VAL A C 1
ATOM 740 O O . VAL A 1 94 ? -14.880 5.879 11.357 1.00 86.00 94 VAL A O 1
ATOM 743 N N . VAL A 1 95 ? -15.269 4.570 13.145 1.00 83.62 95 VAL A N 1
ATOM 744 C CA . VAL A 1 95 ? -14.554 3.398 12.618 1.00 83.62 95 VAL A CA 1
ATOM 745 C C . VAL A 1 95 ? -15.187 2.905 11.315 1.00 83.62 95 VAL A C 1
ATOM 747 O O . VAL A 1 95 ? -14.468 2.654 10.356 1.00 83.62 95 VAL A O 1
ATOM 750 N N . LYS A 1 96 ? -16.520 2.815 11.230 1.00 81.62 96 LYS A N 1
ATOM 751 C CA . LYS A 1 96 ? -17.205 2.414 9.990 1.00 81.62 96 LYS A CA 1
ATOM 752 C C . LYS A 1 96 ? -16.948 3.391 8.842 1.00 81.62 96 LYS A C 1
ATOM 754 O O . LYS A 1 96 ? -16.611 2.945 7.752 1.00 81.62 96 LYS A O 1
ATOM 759 N N . SER A 1 97 ? -17.061 4.698 9.077 1.00 86.50 97 SER A N 1
ATOM 760 C CA . SER A 1 97 ? -16.775 5.703 8.045 1.00 86.50 97 SER A CA 1
ATOM 761 C C . SER A 1 97 ? -15.321 5.651 7.576 1.00 86.50 97 SER A C 1
ATOM 763 O O . SER A 1 97 ? -15.060 5.774 6.383 1.00 86.50 97 SER A O 1
ATOM 765 N N . TYR A 1 98 ? -14.382 5.416 8.496 1.00 86.69 98 TYR A N 1
ATOM 766 C CA . TYR A 1 98 ? -12.974 5.215 8.163 1.00 86.69 98 TYR A CA 1
ATOM 767 C C . TYR A 1 98 ? -12.763 3.974 7.282 1.00 86.69 98 TYR A C 1
ATOM 769 O O . TYR A 1 98 ? -12.113 4.072 6.248 1.00 86.69 98 TYR A O 1
ATOM 777 N N . LEU A 1 99 ? -13.381 2.839 7.624 1.00 83.62 99 LEU A N 1
ATOM 778 C CA . LEU A 1 99 ? -13.306 1.615 6.815 1.00 83.62 99 LEU A CA 1
ATOM 779 C C . LEU A 1 99 ? -13.904 1.792 5.412 1.00 83.62 99 LEU A C 1
ATOM 781 O O . LEU A 1 99 ? -13.364 1.260 4.449 1.00 83.62 99 LEU A O 1
ATOM 785 N N . VAL A 1 100 ? -14.991 2.558 5.275 1.00 84.38 100 VAL A N 1
ATOM 786 C CA . VAL A 1 100 ? -15.556 2.893 3.957 1.00 84.38 100 VAL A CA 1
ATOM 787 C C . VAL A 1 100 ? -14.575 3.741 3.145 1.00 84.38 100 VAL A C 1
ATOM 789 O O . VAL A 1 100 ? -14.379 3.475 1.963 1.00 84.38 100 VAL A O 1
ATOM 792 N N . ALA A 1 101 ? -13.931 4.734 3.765 1.00 87.69 101 ALA A N 1
ATOM 793 C CA . ALA A 1 101 ? -12.924 5.552 3.091 1.00 87.69 101 ALA A CA 1
ATOM 794 C C . ALA A 1 101 ? -11.720 4.715 2.623 1.00 87.69 101 ALA A C 1
ATOM 796 O O . ALA A 1 101 ? -11.252 4.901 1.500 1.00 87.69 101 ALA A O 1
ATOM 797 N N . LEU A 1 102 ? -11.267 3.764 3.446 1.00 84.88 102 LEU A N 1
ATOM 798 C CA . LEU A 1 102 ? -10.222 2.811 3.074 1.00 84.88 102 LEU A CA 1
ATOM 799 C C . LEU A 1 102 ? -10.641 1.921 1.907 1.00 84.88 102 LEU A C 1
ATOM 801 O O . LEU A 1 102 ? -9.909 1.819 0.933 1.00 84.88 102 LEU A O 1
ATOM 805 N N . ALA A 1 103 ? -11.849 1.357 1.949 1.00 82.62 103 ALA A N 1
ATOM 806 C CA . ALA A 1 103 ? -12.353 0.528 0.859 1.00 82.62 103 ALA A CA 1
ATOM 807 C C . ALA A 1 103 ? -12.399 1.292 -0.478 1.00 82.62 103 ALA A C 1
ATOM 809 O O . ALA A 1 103 ? -12.059 0.740 -1.522 1.00 82.62 103 ALA A O 1
ATOM 810 N N . ILE A 1 104 ? -12.775 2.576 -0.455 1.00 86.06 104 ILE A N 1
ATOM 811 C CA . ILE A 1 104 ? -12.748 3.435 -1.648 1.00 86.06 104 ILE A CA 1
ATOM 812 C C . ILE A 1 104 ? -11.309 3.645 -2.140 1.00 86.06 104 ILE A C 1
ATOM 814 O O . ILE A 1 104 ? -11.059 3.563 -3.343 1.00 86.06 104 ILE A O 1
ATOM 818 N N . ALA A 1 105 ? -10.362 3.901 -1.234 1.00 86.44 105 ALA A N 1
ATOM 819 C CA . ALA A 1 105 ? -8.951 4.050 -1.585 1.00 86.44 105 ALA A CA 1
ATOM 820 C C . ALA A 1 105 ? -8.359 2.751 -2.168 1.00 86.44 105 ALA A C 1
ATOM 822 O O . ALA A 1 105 ? -7.579 2.805 -3.125 1.00 86.44 105 ALA A O 1
ATOM 823 N N . ASP A 1 106 ? -8.777 1.596 -1.649 1.00 84.12 106 ASP A N 1
ATOM 824 C CA . ASP A 1 106 ? -8.337 0.285 -2.119 1.00 84.12 106 ASP A CA 1
ATOM 825 C C . ASP A 1 106 ? -8.816 -0.007 -3.543 1.00 84.12 106 ASP A C 1
ATOM 827 O O . ASP A 1 106 ? -8.035 -0.363 -4.427 1.00 84.12 106 ASP A O 1
ATOM 831 N N . VAL A 1 107 ? -10.099 0.241 -3.810 1.00 83.56 107 VAL A N 1
ATOM 832 C CA . VAL A 1 107 ? -10.653 0.132 -5.166 1.00 83.56 107 VAL A CA 1
ATOM 833 C C . VAL A 1 107 ? -9.977 1.128 -6.111 1.00 83.56 107 VAL A C 1
ATOM 835 O O . VAL A 1 107 ? -9.669 0.780 -7.249 1.00 83.56 107 VAL A O 1
ATOM 838 N N . GLY A 1 108 ? -9.699 2.350 -5.650 1.00 85.75 108 GLY A N 1
ATOM 839 C CA . GLY A 1 108 ? -9.045 3.382 -6.452 1.00 85.75 108 GLY A CA 1
ATOM 840 C C . GLY A 1 108 ? -7.678 2.948 -6.985 1.00 85.75 108 GLY A C 1
ATOM 841 O O . GLY A 1 108 ? -7.446 3.007 -8.193 1.00 85.75 108 GLY A O 1
ATOM 842 N N . HIS A 1 109 ? -6.781 2.469 -6.117 1.00 85.50 109 HIS A N 1
ATOM 843 C CA . HIS A 1 109 ? -5.450 2.047 -6.567 1.00 85.50 109 HIS A CA 1
ATOM 844 C C . HIS A 1 109 ? -5.492 0.754 -7.397 1.00 85.50 109 HIS A C 1
ATOM 846 O O . HIS A 1 109 ? -4.678 0.595 -8.310 1.00 85.50 109 HIS A O 1
ATOM 852 N N . MET A 1 110 ? -6.455 -0.140 -7.135 1.00 85.62 110 MET A N 1
ATOM 853 C CA . MET A 1 110 ? -6.699 -1.328 -7.956 1.00 85.62 110 MET A CA 1
ATOM 854 C C . MET A 1 110 ? -7.075 -0.933 -9.387 1.00 85.62 110 MET A C 1
ATOM 856 O O . MET A 1 110 ? -6.472 -1.433 -10.333 1.00 85.62 110 MET A O 1
ATOM 860 N N . MET A 1 111 ? -8.023 -0.004 -9.555 1.00 85.50 111 MET A N 1
ATOM 861 C CA . MET A 1 111 ? -8.460 0.474 -10.872 1.00 85.50 111 MET A CA 1
ATOM 862 C C . MET A 1 111 ? -7.325 1.156 -11.637 1.00 85.50 111 MET A C 1
ATOM 864 O O . MET A 1 111 ? -7.122 0.848 -12.807 1.00 85.50 111 MET A O 1
ATOM 868 N N . ILE A 1 112 ? -6.540 2.008 -10.969 1.00 88.81 112 ILE A N 1
ATOM 869 C CA . ILE A 1 112 ? -5.367 2.661 -11.574 1.00 88.81 112 ILE A CA 1
ATOM 870 C C . ILE A 1 112 ? -4.333 1.617 -12.010 1.00 88.81 112 ILE A C 1
ATOM 872 O O . ILE A 1 112 ? -3.792 1.698 -13.109 1.00 88.81 112 ILE A O 1
ATOM 876 N N . THR A 1 113 ? -4.073 0.606 -11.176 1.00 85.62 113 THR A N 1
ATOM 877 C CA . THR A 1 113 ? -3.137 -0.477 -11.516 1.00 85.62 113 THR A CA 1
ATOM 878 C C . THR A 1 113 ? -3.655 -1.295 -12.698 1.00 85.62 113 THR A C 1
ATOM 880 O O . THR A 1 113 ? -2.887 -1.637 -13.594 1.00 85.62 113 THR A O 1
ATOM 883 N N . ALA A 1 114 ? -4.957 -1.582 -12.734 1.00 85.50 114 ALA A N 1
ATOM 884 C CA . ALA A 1 114 ? -5.574 -2.338 -13.812 1.00 85.50 114 ALA A CA 1
ATOM 885 C C . ALA A 1 114 ? -5.550 -1.580 -15.147 1.00 85.50 114 ALA A C 1
ATOM 887 O O . ALA A 1 114 ? -5.215 -2.157 -16.180 1.00 85.50 114 ALA A O 1
ATOM 888 N N . GLU A 1 115 ? -5.838 -0.279 -15.120 1.00 87.69 115 GLU A N 1
ATOM 889 C CA . GLU A 1 115 ? -5.706 0.603 -16.279 1.00 87.69 115 GLU A CA 1
ATOM 890 C C . GLU A 1 115 ? -4.265 0.610 -16.805 1.00 87.69 115 GLU A C 1
ATOM 892 O O . GLU A 1 115 ? -4.038 0.455 -18.003 1.00 87.69 115 GLU A O 1
ATOM 897 N N . ALA A 1 116 ? -3.287 0.716 -15.904 1.00 85.44 116 ALA A N 1
ATOM 898 C CA . ALA A 1 116 ? -1.881 0.821 -16.262 1.00 85.44 116 ALA A CA 1
ATOM 899 C C . ALA A 1 116 ? -1.287 -0.500 -16.805 1.00 85.44 116 ALA A C 1
ATOM 901 O O . ALA A 1 116 ? -0.398 -0.472 -17.657 1.00 85.44 116 ALA A O 1
ATOM 902 N N . LEU A 1 117 ? -1.777 -1.661 -16.348 1.00 83.75 117 LEU A N 1
ATOM 903 C CA . LEU A 1 117 ? -1.397 -2.973 -16.893 1.00 83.75 117 LEU A CA 1
ATOM 904 C C . LEU A 1 117 ? -2.100 -3.306 -18.220 1.00 83.75 117 LEU A C 1
ATOM 906 O O . LEU A 1 117 ? -1.585 -4.124 -18.985 1.00 83.75 117 LEU A O 1
ATOM 910 N N . GLY A 1 118 ? -3.262 -2.703 -18.485 1.00 85.00 118 GLY A N 1
ATOM 911 C CA . GLY A 1 118 ? -4.142 -3.080 -19.589 1.00 85.00 118 GLY A CA 1
ATOM 912 C C . GLY A 1 118 ? -4.814 -4.444 -19.380 1.00 85.00 118 GLY A C 1
ATOM 913 O O . GLY A 1 118 ? -4.446 -5.214 -18.493 1.00 85.00 118 GLY A O 1
ATOM 914 N N . TRP A 1 119 ? -5.806 -4.768 -20.219 1.00 83.00 119 TRP A N 1
ATOM 915 C CA . TRP A 1 119 ? -6.606 -5.993 -20.064 1.00 83.00 119 TRP A CA 1
ATOM 916 C C . TRP A 1 119 ? -5.741 -7.260 -20.008 1.00 83.00 119 TRP A C 1
ATOM 918 O O . TRP A 1 119 ? -5.860 -8.040 -19.065 1.00 83.00 119 TRP A O 1
ATOM 928 N N . ASP A 1 120 ? -4.806 -7.411 -20.945 1.00 82.88 120 ASP A N 1
ATOM 929 C CA . ASP A 1 120 ? -3.949 -8.597 -21.036 1.00 82.88 120 ASP A CA 1
ATOM 930 C C . ASP A 1 120 ? -3.061 -8.775 -19.793 1.00 82.88 120 ASP A C 1
ATOM 932 O O . ASP A 1 120 ? -2.942 -9.882 -19.268 1.00 82.88 120 ASP A O 1
ATOM 936 N N . GLY A 1 121 ? -2.509 -7.681 -19.252 1.00 81.25 121 GLY A N 1
ATOM 937 C CA . GLY A 1 121 ? -1.724 -7.712 -18.016 1.00 81.25 121 GLY A CA 1
ATOM 938 C C . GLY A 1 121 ? -2.576 -7.963 -16.768 1.00 81.25 121 GLY A C 1
ATOM 939 O O . GLY A 1 121 ? -2.125 -8.615 -15.826 1.00 81.25 121 GLY A O 1
ATOM 940 N N . THR A 1 122 ? -3.826 -7.489 -16.749 1.00 82.19 122 THR A N 1
ATOM 941 C CA . THR A 1 122 ? -4.745 -7.720 -15.621 1.00 82.19 122 THR A CA 1
ATOM 942 C C . THR A 1 122 ? -5.272 -9.146 -15.539 1.00 82.19 122 THR A C 1
ATOM 944 O O . THR A 1 122 ? -5.588 -9.604 -14.449 1.00 82.19 122 THR A O 1
ATOM 947 N N . VAL A 1 123 ? -5.381 -9.869 -16.654 1.00 83.06 123 VAL A N 1
ATOM 948 C 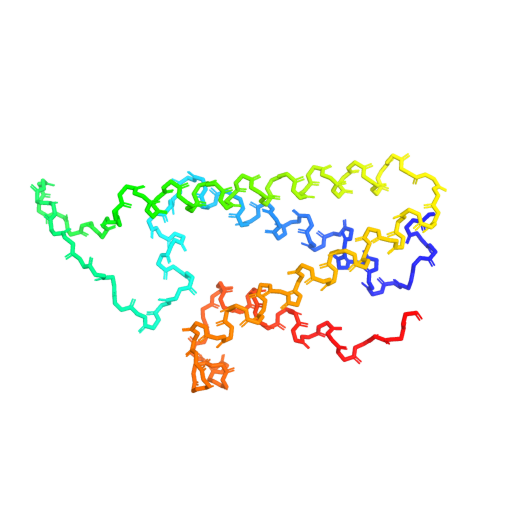CA . VAL A 1 123 ? -5.863 -11.261 -16.632 1.00 83.06 123 VAL A CA 1
ATOM 949 C C . VAL A 1 123 ? -4.727 -12.277 -16.511 1.00 83.06 123 VAL A C 1
ATOM 951 O O . VAL A 1 123 ? -4.968 -13.411 -16.090 1.00 83.06 123 VAL A O 1
ATOM 954 N N . ASP A 1 124 ? -3.485 -11.886 -16.813 1.00 84.94 124 ASP A N 1
ATOM 955 C CA . ASP A 1 124 ? -2.304 -12.739 -16.655 1.00 84.94 124 ASP A CA 1
ATOM 956 C C . ASP A 1 124 ? -1.797 -12.786 -15.204 1.00 84.94 124 ASP A C 1
ATOM 958 O O . ASP A 1 124 ? -0.712 -12.318 -14.855 1.00 84.94 124 ASP A O 1
ATOM 962 N N . VAL A 1 125 ? -2.587 -13.427 -14.341 1.00 80.81 125 VAL A N 1
ATOM 963 C CA . VAL A 1 125 ? -2.283 -13.625 -12.912 1.00 80.81 125 VAL A CA 1
ATOM 964 C C . VAL A 1 125 ? -0.943 -14.348 -12.689 1.00 80.81 125 VAL A C 1
ATOM 966 O O . VAL A 1 125 ? -0.314 -14.198 -11.642 1.00 80.81 125 VAL A O 1
ATOM 969 N N . ARG A 1 126 ? -0.469 -15.135 -13.666 1.00 80.75 126 ARG A N 1
ATOM 970 C CA . ARG A 1 126 ? 0.817 -15.847 -13.578 1.00 80.75 126 ARG A CA 1
ATOM 971 C C . ARG A 1 126 ? 2.018 -14.924 -13.791 1.00 80.75 126 ARG A C 1
ATOM 973 O O . ARG A 1 126 ? 3.088 -15.231 -13.272 1.00 80.75 126 ARG A O 1
ATOM 980 N N . GLY A 1 127 ? 1.843 -13.824 -14.521 1.00 80.31 127 GLY A N 1
ATOM 981 C CA . GLY A 1 127 ? 2.879 -12.825 -14.786 1.00 80.31 127 GLY A CA 1
ATOM 982 C C . GLY A 1 127 ? 3.030 -11.758 -13.697 1.00 80.31 127 GLY A C 1
ATOM 983 O O . GLY A 1 127 ? 3.950 -10.943 -13.758 1.00 80.31 127 GLY A O 1
ATOM 984 N N . TRP A 1 128 ? 2.152 -11.738 -12.693 1.00 84.50 128 TRP A N 1
ATOM 985 C CA . TRP A 1 128 ? 2.155 -10.709 -11.654 1.00 84.50 128 TRP A CA 1
ATOM 986 C C . TRP A 1 128 ? 3.365 -10.810 -10.718 1.00 84.50 128 TRP A C 1
ATOM 988 O O . TRP A 1 128 ? 3.666 -11.871 -10.166 1.00 84.50 128 TRP A O 1
ATOM 998 N N . ASN A 1 129 ? 4.025 -9.676 -10.463 1.00 84.88 129 ASN A N 1
ATOM 999 C CA . ASN A 1 129 ? 5.037 -9.568 -9.409 1.00 84.88 129 ASN A CA 1
ATOM 1000 C C . ASN A 1 129 ? 4.401 -9.307 -8.039 1.00 84.88 129 ASN A C 1
ATOM 1002 O O . ASN A 1 129 ? 3.193 -9.113 -7.914 1.00 84.88 129 ASN A O 1
ATOM 1006 N N . ALA A 1 130 ? 5.235 -9.239 -7.001 1.00 83.62 130 ALA A N 1
ATOM 1007 C CA . ALA A 1 130 ? 4.782 -8.970 -5.638 1.00 83.62 130 ALA A CA 1
ATOM 1008 C C . ALA A 1 130 ? 3.969 -7.663 -5.509 1.00 83.62 130 ALA A C 1
ATOM 1010 O O . ALA A 1 130 ? 3.028 -7.606 -4.724 1.00 83.62 130 ALA A O 1
ATOM 1011 N N . MET A 1 131 ? 4.305 -6.630 -6.290 1.00 85.00 131 MET A N 1
ATOM 1012 C CA . MET A 1 131 ? 3.623 -5.332 -6.268 1.00 85.00 131 MET A CA 1
ATOM 1013 C C . MET A 1 131 ? 2.232 -5.405 -6.911 1.00 85.00 131 MET A C 1
ATOM 1015 O O . MET A 1 131 ? 1.254 -4.970 -6.316 1.00 85.00 131 MET A O 1
ATOM 1019 N N . THR A 1 132 ? 2.120 -6.024 -8.085 1.00 84.44 132 THR A N 1
ATOM 1020 C CA . THR A 1 132 ? 0.858 -6.264 -8.790 1.00 84.44 132 THR A CA 1
ATOM 1021 C C . THR A 1 132 ? -0.043 -7.205 -7.996 1.00 84.44 132 THR A C 1
ATOM 1023 O O . THR A 1 132 ? -1.237 -6.945 -7.876 1.00 84.44 132 THR A O 1
ATOM 1026 N N . TRP A 1 133 ? 0.516 -8.248 -7.375 1.00 82.81 133 TRP A N 1
ATOM 1027 C CA . TRP A 1 133 ? -0.219 -9.099 -6.436 1.00 82.81 133 TRP A CA 1
ATOM 1028 C C . TRP A 1 133 ? -0.772 -8.303 -5.251 1.00 82.81 133 TRP A C 1
ATOM 1030 O O . TRP A 1 133 ? -1.923 -8.512 -4.868 1.00 82.81 133 TRP A O 1
ATOM 1040 N N . GLY A 1 134 ? 0.023 -7.380 -4.702 1.00 79.31 134 GLY A N 1
ATOM 1041 C CA . GLY A 1 134 ? -0.402 -6.475 -3.636 1.00 79.31 134 GLY A CA 1
ATOM 1042 C C . GLY A 1 134 ? -1.524 -5.527 -4.060 1.00 79.31 134 GLY A C 1
ATOM 1043 O O . GLY A 1 134 ? -2.483 -5.366 -3.317 1.00 79.31 134 GLY A O 1
ATOM 1044 N N . ASN A 1 135 ? -1.441 -4.953 -5.261 1.00 81.94 135 ASN A N 1
ATOM 1045 C CA . ASN A 1 135 ? -2.393 -3.949 -5.744 1.00 81.94 135 ASN A CA 1
ATOM 1046 C C . ASN A 1 135 ? -3.702 -4.550 -6.302 1.00 81.94 135 ASN A C 1
ATOM 1048 O O . ASN A 1 135 ? -4.765 -3.946 -6.175 1.00 81.94 135 ASN A O 1
ATOM 1052 N N . LEU A 1 136 ? -3.636 -5.712 -6.965 1.00 79.44 136 LEU A N 1
ATOM 1053 C CA . LEU A 1 136 ? -4.786 -6.347 -7.626 1.00 79.44 136 LEU A CA 1
ATOM 1054 C C . LEU A 1 136 ? -5.280 -7.578 -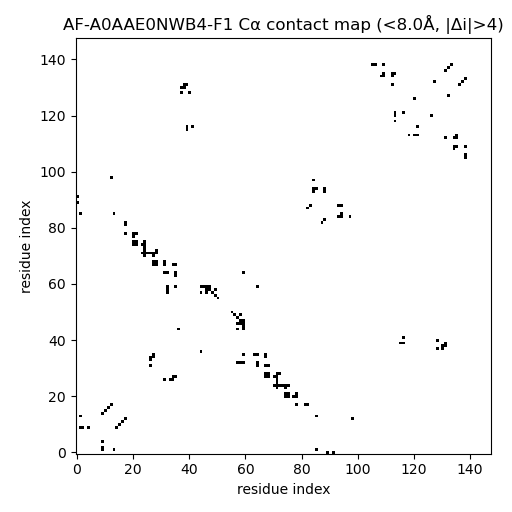6.867 1.00 79.44 136 LEU A C 1
ATOM 1056 O O . LEU A 1 136 ? -6.460 -7.674 -6.538 1.00 79.44 136 LEU A O 1
ATOM 1060 N N . GLY A 1 137 ? -4.393 -8.530 -6.577 1.00 69.44 137 GLY A N 1
ATOM 1061 C CA . GLY A 1 137 ? -4.784 -9.830 -6.024 1.00 69.44 137 GLY A CA 1
ATOM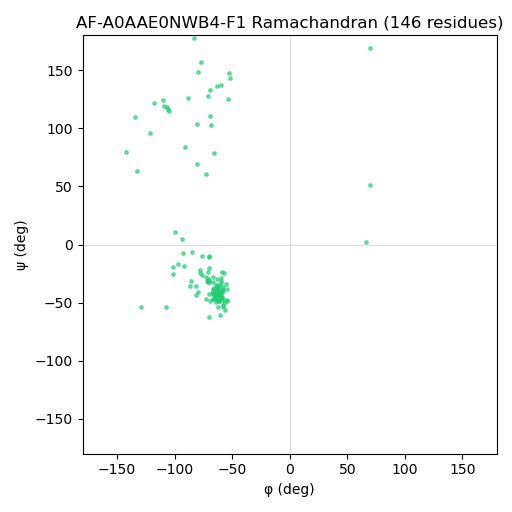 1062 C C . GLY A 1 137 ? -5.407 -9.731 -4.635 1.00 69.44 137 GLY A C 1
ATOM 1063 O O . GLY A 1 137 ? -6.425 -10.367 -4.358 1.00 69.44 137 GLY A O 1
ATOM 1064 N N . VAL A 1 138 ? -4.830 -8.897 -3.775 1.00 67.19 138 VAL A N 1
ATOM 1065 C CA . VAL A 1 138 ? -5.326 -8.647 -2.419 1.00 67.19 138 VAL A CA 1
ATOM 1066 C C . VAL A 1 138 ? -6.716 -7.992 -2.465 1.00 67.19 138 VAL A C 1
ATOM 1068 O O . VAL A 1 138 ? -7.657 -8.511 -1.867 1.00 67.19 138 VAL A O 1
ATOM 1071 N N . THR A 1 139 ? -6.886 -6.934 -3.258 1.00 65.44 139 THR A N 1
ATOM 1072 C CA . THR A 1 139 ? -8.144 -6.174 -3.371 1.00 65.44 139 THR A CA 1
ATOM 1073 C C . THR A 1 139 ? -9.271 -6.983 -4.024 1.00 65.44 139 THR A C 1
ATOM 1075 O O . THR A 1 139 ? -10.401 -7.001 -3.526 1.00 65.44 139 THR A O 1
ATOM 1078 N N . VAL A 1 140 ? -8.972 -7.742 -5.086 1.00 63.38 140 VAL A N 1
ATOM 1079 C CA . VAL A 1 140 ? -9.937 -8.646 -5.742 1.00 63.38 140 VAL A CA 1
ATOM 1080 C C . VAL A 1 140 ? -10.337 -9.799 -4.825 1.00 63.38 140 VAL A C 1
ATOM 1082 O O . VAL A 1 140 ? -11.483 -10.229 -4.872 1.00 63.38 140 VAL A O 1
ATOM 1085 N N . S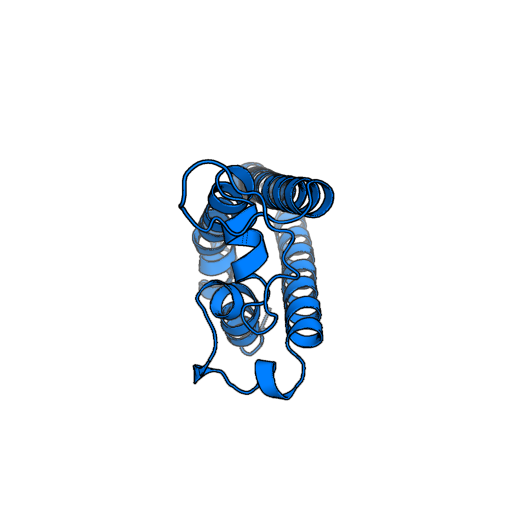ER A 1 141 ? -9.447 -10.272 -3.950 1.00 58.88 141 SER A N 1
ATOM 1086 C CA . SER A 1 141 ? -9.793 -11.292 -2.949 1.00 58.88 141 SER A CA 1
ATOM 1087 C C . SER A 1 141 ? -10.701 -10.750 -1.837 1.00 58.88 141 SER A C 1
ATOM 1089 O O . SER A 1 141 ? -11.435 -11.518 -1.214 1.00 58.88 141 SER A O 1
ATOM 1091 N N . PHE A 1 142 ? -10.694 -9.435 -1.592 1.00 56.97 142 PHE A N 1
ATOM 1092 C CA . PHE A 1 142 ? -11.528 -8.791 -0.573 1.00 56.97 142 PHE A CA 1
ATOM 1093 C C . PHE A 1 142 ? -12.941 -8.435 -1.063 1.00 56.97 142 PHE A C 1
ATOM 1095 O O . PHE A 1 142 ? -13.895 -8.520 -0.284 1.00 56.97 142 PHE A O 1
ATOM 1102 N N . CYS A 1 143 ? -13.105 -8.124 -2.352 1.00 48.94 143 CYS A N 1
ATOM 1103 C CA . CYS A 1 143 ? -14.378 -7.730 -2.972 1.00 48.94 143 CYS A CA 1
ATOM 1104 C C . CYS A 1 143 ? -15.551 -8.751 -2.847 1.00 48.94 143 CYS A C 1
ATOM 1106 O O . CYS A 1 143 ? -16.675 -8.316 -2.568 1.00 48.94 143 CYS A O 1
ATOM 1108 N N . PRO A 1 144 ? -15.366 -10.090 -2.950 1.00 40.44 144 PRO A N 1
ATOM 1109 C CA . PRO A 1 144 ? -16.482 -11.044 -2.971 1.00 40.44 144 PRO A CA 1
ATOM 1110 C C . PRO A 1 144 ? -17.112 -11.301 -1.595 1.00 40.44 144 PRO A C 1
ATOM 1112 O O . PRO A 1 144 ? -18.146 -11.955 -1.510 1.00 40.44 144 PRO A O 1
ATOM 1115 N N . SER A 1 145 ? -16.494 -10.830 -0.508 1.00 41.97 145 SER A N 1
ATOM 1116 C CA . SER A 1 145 ? -16.919 -11.144 0.868 1.00 41.97 145 SER A CA 1
ATOM 1117 C C . SER A 1 145 ? -17.759 -10.048 1.538 1.00 41.97 145 SER A C 1
ATOM 1119 O O . SER A 1 145 ? -18.009 -10.107 2.741 1.00 41.97 145 SER A O 1
ATOM 1121 N N . SER A 1 146 ? -18.201 -9.051 0.766 1.00 42.91 146 SER A N 1
ATOM 1122 C CA . SER A 1 146 ? -18.890 -7.839 1.222 1.00 42.91 146 SER A CA 1
ATOM 1123 C C . SER A 1 146 ? -20.342 -8.070 1.681 1.00 42.91 146 SER A C 1
ATOM 1125 O O . SER A 1 146 ? -21.277 -7.455 1.185 1.00 42.91 146 SER A O 1
ATOM 1127 N N . ASN A 1 147 ? -20.534 -8.904 2.704 1.00 41.19 147 ASN A N 1
ATOM 1128 C CA . ASN A 1 147 ? -21.675 -8.783 3.614 1.00 41.19 147 ASN A CA 1
ATOM 1129 C C . ASN A 1 147 ? -21.239 -7.884 4.789 1.00 41.19 147 ASN A C 1
ATOM 1131 O O . ASN A 1 147 ? -20.754 -8.382 5.807 1.00 41.19 147 ASN A O 1
ATOM 1135 N N . TRP A 1 148 ? -21.328 -6.564 4.591 1.00 42.75 148 TRP A N 1
ATOM 1136 C CA . TRP A 1 148 ? -21.025 -5.518 5.583 1.00 42.75 148 TRP A CA 1
ATOM 1137 C C . TRP A 1 148 ? -22.205 -5.219 6.512 1.00 42.75 148 TRP A C 1
ATOM 1139 O O . TRP A 1 148 ? -23.355 -5.233 6.024 1.00 42.75 148 TRP A O 1
#

pLDDT: mean 77.75, std 14.37, range [40.44, 94.88]

Nearest PDB structures (foldseek):
  7psl-assembly1_A  TM=3.612E-01  e=9.846E+00  Saccharomyces cerevisiae S288C

Solvent-accessible surface area (backbone atoms only — not comparable to full-atom values): 8552 Å² total; per-residue (Å²): 111,74,80,76,45,62,73,63,66,36,46,42,67,73,49,51,44,51,51,49,25,50,64,48,16,53,45,17,60,77,37,24,49,62,43,58,45,49,72,48,71,91,55,77,78,87,76,61,91,70,92,70,84,94,58,94,66,84,56,65,57,68,68,59,38,51,51,34,29,51,51,12,51,50,29,46,49,52,36,52,50,50,54,46,50,72,74,70,55,89,47,68,66,59,55,51,54,50,52,52,54,48,53,52,52,50,52,50,52,25,51,55,50,39,63,73,49,32,71,72,52,59,70,38,70,86,76,52,49,75,53,45,38,58,43,42,53,52,50,60,67,53,62,84,67,76,83,124

Secondary structure (DSSP, 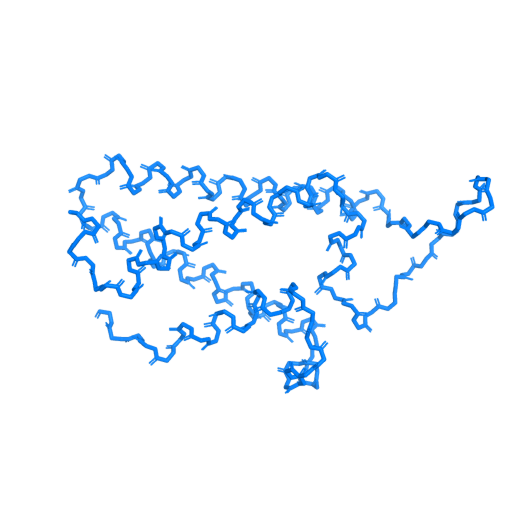8-state):
-GGGS-HHHHHIIIIIHHHHHHHHHHHHHH-HHHHHHHHTTTS--------SSS-------HHHHHHHHHHHHHHHHHHHHHHHHHHH---HHHHHHHHHHHHHHHHHHHHHHHHHHHHHHHH-TTS--HHHIIIIIHHHHHGGG---

Mean predicted aligned error: 8.68 Å

InterPro domains:
  IPR056121 Domain of unknown function DUF7704 [PF24803] (2-142)
  IPR056121 Domain of unknown function DUF7704 [PTHR37019] (1-140)

Radius of gyration: 17.75 Å; Cα contacts (8 Å, |Δi|>4): 108; chains: 1; bounding box: 54×30×42 Å

Foldseek 3Di:
DLVVDDPVLSCCLVPVLLVVLLVLLPCLQPPVQVSLCLLAVVDDQPDDDDDDDPDGDGDHPPVSSVVSNVVSVVSVVLSVVSCCCVVPDPDVVSVVVNSVVVLVVLVVQLVVSDVSCDPVRLVPPVPHDPNNCSNHVVSVVVVVVPPD

Sequence (148 aa):
MASQLPPFPRFVFTKFEPISLLSGFLPALLFPDWFTHQQLLSHPPSFSFSTSAGTLITKYPLASQTTTRQLGNMYFLAFLVGVGVLYSSSEIKVVKSYLVALAIADVGHMMITAEALGWDGTVDVRGWNAMTWGNLGVTVSFCPSSNW